Protein AF-A0A0D6LFY4-F1 (afdb_monomer_lite)

Foldseek 3Di:
DLPFDDADPDPVSVVLVVVLVVCQVVQAPAPQPPSVNSVLLSVLCVQVNPPRPLSVVLVVLRNHDHDVVSSVVSSVSSDVVVPPDQDRPVGGHDDPPPGAEDACLVPVNDDDPVRHDYHPPPDPVPDDDDPDPPDPPDNPDPCVVVVVVPDD

InterPro domains:
  IPR004988 Protein of unknown function DUF273 [PF03314] (1-130)

Structure (mmCIF, N/CA/C/O backbone):
data_AF-A0A0D6LFY4-F1
#
_entry.id   AF-A0A0D6LFY4-F1
#
loop_
_atom_site.group_PDB
_atom_site.id
_atom_site.type_symbol
_atom_site.label_atom_id
_atom_site.label_alt_id
_atom_site.label_comp_id
_atom_site.label_asym_id
_atom_site.label_entity_id
_atom_site.label_seq_id
_atom_site.pdbx_PDB_ins_code
_atom_site.Cartn_x
_atom_site.Cartn_y
_atom_site.Cartn_z
_atom_site.occupancy
_atom_site.B_iso_or_equiv
_atom_site.auth_seq_id
_atom_site.auth_comp_id
_atom_site.auth_asym_id
_atom_site.auth_atom_id
_atom_site.pdbx_PDB_model_num
ATOM 1 N N . MET A 1 1 ? 1.959 -0.078 -2.879 1.00 73.56 1 MET A N 1
ATOM 2 C CA . MET A 1 1 ? 2.389 1.327 -2.733 1.00 73.56 1 MET A CA 1
ATOM 3 C C . MET A 1 1 ? 1.540 2.026 -1.676 1.00 73.56 1 MET A C 1
ATOM 5 O O . MET A 1 1 ? 0.321 1.927 -1.747 1.00 73.56 1 MET A O 1
ATOM 9 N N . ALA A 1 2 ? 2.161 2.749 -0.750 1.00 87.25 2 ALA A N 1
ATOM 10 C CA . ALA A 1 2 ? 1.521 3.624 0.224 1.00 87.25 2 ALA A CA 1
ATOM 11 C C . ALA A 1 2 ? 1.409 5.072 -0.292 1.00 87.25 2 ALA A C 1
ATOM 13 O O . ALA A 1 2 ? 0.907 5.936 0.402 1.00 87.25 2 ALA A O 1
ATOM 14 N N . GLY A 1 3 ? 1.797 5.351 -1.541 1.00 82.00 3 GLY A N 1
ATOM 15 C CA . GLY A 1 3 ? 1.656 6.679 -2.156 1.00 82.00 3 GLY A CA 1
ATOM 16 C C . GLY A 1 3 ? 0.336 6.934 -2.899 1.00 82.00 3 GLY A C 1
ATOM 17 O O . GLY A 1 3 ? 0.220 7.944 -3.583 1.00 82.00 3 GLY A O 1
ATOM 18 N N . ALA A 1 4 ? -0.634 6.012 -2.860 1.00 88.88 4 ALA A N 1
ATOM 19 C CA . ALA A 1 4 ? -1.850 6.083 -3.681 1.00 88.88 4 ALA A CA 1
ATOM 20 C C . ALA A 1 4 ? -3.122 5.875 -2.855 1.00 88.88 4 ALA A C 1
ATOM 22 O O . ALA A 1 4 ? -3.831 4.881 -3.005 1.00 88.88 4 ALA A O 1
ATOM 23 N N . TYR A 1 5 ? -3.423 6.839 -1.987 1.00 93.12 5 TYR A N 1
ATOM 24 C CA . TYR A 1 5 ? -4.689 6.899 -1.264 1.00 93.12 5 TYR A CA 1
ATOM 25 C C . TYR A 1 5 ? -5.207 8.336 -1.173 1.00 93.12 5 TYR A C 1
ATOM 27 O O . TYR A 1 5 ? -4.453 9.300 -1.281 1.00 93.12 5 TYR A O 1
ATOM 35 N N . LEU A 1 6 ? -6.517 8.470 -0.966 1.00 94.69 6 LEU A N 1
ATOM 36 C CA . LEU A 1 6 ? -7.164 9.735 -0.635 1.00 94.69 6 LEU A CA 1
ATOM 37 C C . LEU A 1 6 ? -7.741 9.633 0.772 1.00 94.69 6 LEU A C 1
ATOM 39 O O . LEU A 1 6 ? -8.434 8.675 1.108 1.00 94.69 6 LEU A O 1
ATOM 43 N N . ALA A 1 7 ? -7.460 10.645 1.582 1.00 96.50 7 ALA A N 1
ATOM 44 C CA . ALA A 1 7 ? -7.825 10.701 2.986 1.00 96.50 7 ALA A CA 1
ATOM 45 C C . ALA A 1 7 ? -8.818 11.851 3.201 1.00 96.50 7 ALA A C 1
ATOM 47 O O . ALA A 1 7 ? -8.456 13.024 3.125 1.00 96.50 7 ALA A O 1
ATOM 48 N N . LYS A 1 8 ? -10.093 11.537 3.471 1.00 97.69 8 LYS A N 1
ATOM 49 C CA . LYS A 1 8 ? -11.087 12.567 3.822 1.00 97.69 8 LYS A CA 1
ATOM 50 C C . LYS A 1 8 ? -10.684 13.226 5.142 1.00 97.69 8 LYS A C 1
ATOM 52 O O . LYS A 1 8 ? -10.416 12.507 6.100 1.00 97.69 8 LYS A O 1
ATOM 57 N N . ASN A 1 9 ? -10.724 14.556 5.240 1.00 98.12 9 ASN A N 1
ATOM 58 C CA . ASN A 1 9 ? -10.487 15.254 6.508 1.00 98.12 9 ASN A CA 1
ATOM 59 C C . ASN A 1 9 ? -11.616 14.940 7.507 1.00 98.12 9 ASN A C 1
ATOM 61 O O . ASN A 1 9 ? -12.692 15.532 7.465 1.00 98.12 9 ASN A O 1
ATOM 65 N N . SER A 1 10 ? -11.390 13.952 8.369 1.00 98.38 10 SER A N 1
ATOM 66 C CA . SER A 1 10 ? -12.334 13.508 9.389 1.00 98.38 10 SER A CA 1
ATOM 67 C C . SER A 1 10 ? -11.582 13.041 10.632 1.00 98.38 10 SER A C 1
ATOM 69 O O . SER A 1 10 ? -10.425 12.627 10.541 1.00 98.38 10 SER A O 1
ATOM 71 N N . ASN A 1 11 ? -12.243 13.056 11.792 1.00 98.50 11 ASN A N 1
ATOM 72 C CA . ASN A 1 11 ? -11.647 12.546 13.031 1.00 98.50 11 ASN A CA 1
ATOM 73 C C . ASN A 1 11 ? -11.281 11.059 12.937 1.00 98.50 11 ASN A C 1
ATOM 75 O O . ASN A 1 11 ? -10.314 10.632 13.557 1.00 98.50 11 ASN A O 1
ATOM 79 N N . TRP A 1 12 ? -12.028 10.275 12.154 1.00 98.12 12 TRP A N 1
ATOM 80 C CA . TRP A 1 12 ? -11.696 8.873 11.913 1.00 98.12 12 TRP A CA 1
ATOM 81 C C . TRP A 1 12 ? -10.387 8.745 11.127 1.00 98.12 12 TRP A C 1
ATOM 83 O O . TRP A 1 12 ? -9.485 8.035 11.555 1.00 98.12 12 TRP A O 1
ATOM 93 N N . THR A 1 13 ? -10.252 9.498 10.033 1.00 98.44 13 THR A N 1
ATOM 94 C CA . THR A 1 13 ? -9.068 9.444 9.166 1.00 98.44 13 THR A CA 1
ATOM 95 C C . THR A 1 13 ? -7.810 9.908 9.883 1.00 98.44 13 THR A C 1
ATOM 97 O O . THR A 1 13 ? -6.765 9.297 9.714 1.00 98.44 13 THR A O 1
ATOM 100 N N . LYS A 1 14 ? -7.901 10.963 10.704 1.00 98.56 14 LYS A N 1
ATOM 101 C CA . LYS A 1 14 ? -6.765 11.438 11.508 1.00 98.56 14 LYS A CA 1
ATOM 102 C C . LYS A 1 14 ? -6.255 10.334 12.433 1.00 98.56 14 LYS A C 1
ATOM 104 O O . LYS A 1 14 ? -5.090 9.986 12.359 1.00 98.56 14 LYS A O 1
ATOM 109 N N . ARG A 1 15 ? -7.157 9.686 13.183 1.00 98.50 15 ARG A N 1
ATOM 110 C CA . ARG A 1 15 ? -6.799 8.549 14.049 1.00 98.50 15 ARG A CA 1
ATOM 111 C C . ARG A 1 15 ? -6.229 7.361 13.276 1.00 98.50 15 ARG A C 1
ATOM 113 O O . ARG A 1 15 ? -5.305 6.722 13.761 1.00 98.50 15 ARG A O 1
ATOM 120 N N . PHE A 1 16 ? -6.777 7.061 12.098 1.00 98.00 16 PHE A N 1
ATOM 121 C CA . PHE A 1 16 ? -6.235 6.016 11.230 1.00 98.00 16 PHE A CA 1
ATOM 122 C C . PHE A 1 16 ? -4.800 6.348 10.799 1.00 98.00 16 PHE A C 1
ATOM 124 O O . PHE A 1 16 ? -3.920 5.505 10.912 1.00 98.00 16 PHE A O 1
ATOM 131 N N . LEU A 1 17 ? -4.545 7.578 10.342 1.00 98.00 17 LEU A N 1
ATOM 132 C CA . LEU A 1 17 ? -3.209 8.005 9.918 1.00 98.00 17 LEU A CA 1
ATOM 133 C C . LEU A 1 17 ? -2.221 8.061 11.090 1.00 98.00 17 LEU A C 1
ATOM 135 O O . LEU A 1 17 ? -1.084 7.638 10.917 1.00 98.00 17 LEU A O 1
ATOM 139 N N . ASP A 1 18 ? -2.655 8.493 12.277 1.00 98.44 18 ASP A N 1
ATOM 140 C CA . ASP A 1 18 ? -1.831 8.461 13.492 1.00 98.44 18 ASP A CA 1
ATOM 141 C C . ASP A 1 18 ? -1.453 7.019 13.865 1.00 98.44 18 ASP A C 1
ATOM 143 O O . ASP A 1 18 ? -0.304 6.728 14.191 1.00 98.44 18 ASP A O 1
ATOM 147 N N . GLY A 1 19 ? -2.405 6.084 13.796 1.00 97.94 19 GLY A N 1
ATOM 148 C CA . GLY A 1 19 ? -2.133 4.671 14.056 1.00 97.94 19 GLY A CA 1
ATOM 149 C C . GLY A 1 19 ? -1.236 4.029 12.996 1.00 97.94 19 GLY A C 1
ATOM 150 O O . GLY A 1 19 ? -0.370 3.228 13.345 1.00 97.94 19 GLY A O 1
ATOM 151 N N . PHE A 1 20 ? -1.389 4.421 11.728 1.00 97.88 20 PHE A N 1
ATOM 152 C CA . PHE A 1 20 ? -0.502 3.991 10.651 1.00 97.88 20 PHE A CA 1
ATOM 153 C C . PHE A 1 20 ? 0.924 4.522 10.854 1.00 97.88 20 PHE A C 1
ATOM 155 O O . PHE A 1 20 ? 1.871 3.749 10.750 1.00 97.88 20 PHE A O 1
ATOM 162 N N . ALA A 1 21 ? 1.085 5.797 11.220 1.00 97.62 21 ALA A N 1
ATOM 163 C CA . ALA A 1 21 ? 2.388 6.378 11.539 1.00 97.62 21 ALA A CA 1
ATOM 164 C C . ALA A 1 21 ? 3.059 5.642 12.711 1.00 97.62 21 ALA A C 1
ATOM 166 O O . ALA A 1 21 ? 4.210 5.227 12.614 1.00 97.62 21 ALA A O 1
ATOM 167 N N . ASN A 1 22 ? 2.305 5.362 13.778 1.00 98.31 22 ASN A N 1
ATOM 168 C CA . ASN A 1 22 ? 2.800 4.599 14.927 1.00 98.31 22 ASN A CA 1
ATOM 169 C C . ASN A 1 22 ? 3.150 3.135 14.601 1.00 98.31 22 ASN A C 1
ATOM 171 O O . ASN A 1 22 ? 3.780 2.462 15.420 1.00 98.31 22 ASN A O 1
ATOM 175 N N . TYR A 1 23 ? 2.769 2.616 13.428 1.00 97.50 23 TYR A N 1
ATOM 176 C CA . TYR A 1 23 ? 3.192 1.286 12.994 1.00 97.50 23 TYR A CA 1
ATOM 177 C C . TYR A 1 23 ? 4.706 1.209 12.759 1.00 97.50 23 TYR A C 1
ATOM 179 O O . TYR A 1 23 ? 5.260 0.113 12.825 1.00 97.50 23 TYR A O 1
ATOM 187 N N . GLU A 1 24 ? 5.404 2.335 12.553 1.00 96.69 24 GLU A N 1
ATOM 188 C CA . GLU A 1 24 ? 6.864 2.329 12.375 1.00 96.69 24 GLU A CA 1
ATOM 189 C C . GLU A 1 24 ? 7.594 1.639 13.539 1.00 96.69 24 GLU A C 1
ATOM 191 O O . GLU A 1 24 ? 8.563 0.914 13.326 1.00 96.69 24 GLU A O 1
ATOM 196 N N . PHE A 1 25 ? 7.062 1.760 14.761 1.00 97.50 25 PHE A N 1
ATOM 197 C CA . PHE A 1 25 ? 7.624 1.150 15.969 1.00 97.50 25 PHE A CA 1
ATOM 198 C C . PHE A 1 25 ? 7.330 -0.352 16.103 1.00 97.50 25 PHE A C 1
ATOM 200 O O . PHE A 1 25 ? 7.823 -0.998 17.027 1.00 97.50 25 PHE A O 1
ATOM 207 N N . ARG A 1 26 ? 6.510 -0.914 15.208 1.00 95.75 26 ARG A N 1
ATOM 208 C CA . ARG A 1 26 ? 6.121 -2.334 15.173 1.00 95.75 26 ARG A CA 1
ATOM 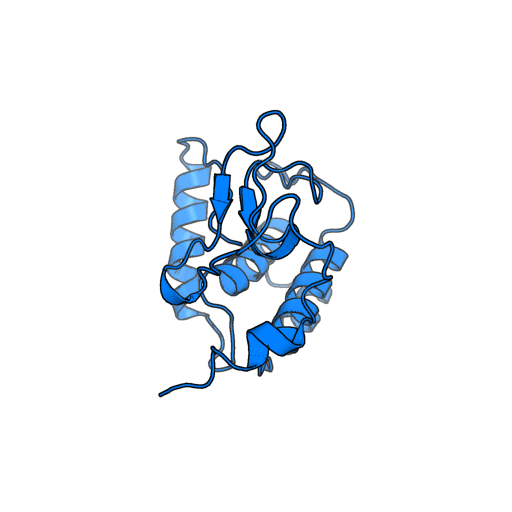209 C C . ARG A 1 26 ? 6.612 -3.061 13.922 1.00 95.75 26 ARG A C 1
ATOM 211 O O . ARG A 1 26 ? 6.278 -4.228 13.730 1.00 95.75 26 ARG A O 1
ATOM 218 N N . LEU A 1 27 ? 7.391 -2.390 13.074 1.00 97.69 27 LEU A N 1
ATOM 219 C CA . LEU A 1 27 ? 7.997 -3.010 11.902 1.00 97.69 27 LEU A CA 1
ATOM 220 C C . LEU A 1 27 ? 8.885 -4.197 12.311 1.00 97.69 27 LEU A C 1
ATOM 222 O O . LEU A 1 27 ? 9.611 -4.112 13.309 1.00 97.69 27 LEU A O 1
ATOM 226 N N . PRO A 1 28 ? 8.861 -5.311 11.557 1.00 97.31 28 PRO A N 1
ATOM 227 C CA . PRO A 1 28 ? 9.768 -6.407 11.834 1.00 97.31 28 PRO A CA 1
ATOM 228 C C . PRO A 1 28 ? 11.207 -5.995 11.505 1.00 97.31 28 PRO A C 1
ATOM 230 O O . PRO A 1 28 ? 11.455 -5.149 10.650 1.00 97.31 28 PRO A O 1
ATOM 233 N N . LYS A 1 29 ? 12.176 -6.633 12.168 1.00 97.19 29 LYS A N 1
ATOM 234 C CA . LYS A 1 29 ? 13.613 -6.402 11.916 1.00 97.19 29 LYS A CA 1
ATOM 235 C C . LYS A 1 29 ? 14.092 -6.975 10.572 1.00 97.19 29 LYS A C 1
ATOM 237 O O . LYS A 1 29 ? 15.233 -6.742 10.185 1.00 97.19 29 LYS A O 1
ATOM 242 N N . SER A 1 30 ? 13.256 -7.782 9.923 1.00 97.25 30 SER A N 1
ATOM 243 C CA . SER A 1 30 ? 13.481 -8.403 8.619 1.00 97.25 30 SER A CA 1
ATOM 244 C C . SER A 1 30 ? 13.267 -7.399 7.476 1.00 97.25 30 SER A C 1
ATOM 246 O O . SER A 1 30 ? 12.915 -6.244 7.709 1.00 97.25 30 SER A O 1
ATOM 248 N N . PHE A 1 31 ? 13.466 -7.808 6.222 1.00 97.94 31 PHE A N 1
ATOM 249 C CA . PHE A 1 31 ? 13.147 -6.951 5.081 1.00 97.94 31 PHE A CA 1
ATOM 250 C C . PHE A 1 31 ? 11.639 -6.674 5.038 1.00 97.94 31 PHE A C 1
ATOM 252 O O . PHE A 1 31 ? 10.841 -7.589 4.849 1.00 97.94 31 PHE A O 1
ATOM 259 N N . HIS A 1 32 ? 11.244 -5.410 5.193 1.00 96.88 32 HIS A N 1
ATOM 260 C CA . HIS A 1 32 ? 9.848 -5.063 5.476 1.00 96.88 32 HIS A CA 1
ATOM 261 C C . HIS A 1 32 ? 9.218 -4.065 4.489 1.00 96.88 32 HIS A C 1
ATOM 263 O O . HIS A 1 32 ? 8.043 -3.740 4.605 1.00 96.88 32 HIS A O 1
ATOM 269 N N . GLY A 1 33 ? 9.963 -3.544 3.508 1.00 94.75 33 GLY A N 1
ATOM 270 C CA . GLY A 1 33 ? 9.394 -2.646 2.487 1.00 94.75 33 GLY A CA 1
ATOM 271 C C . GLY A 1 33 ? 8.789 -1.341 3.026 1.00 94.75 33 GLY A C 1
ATOM 272 O O . GLY A 1 33 ? 7.871 -0.798 2.409 1.00 94.75 33 GLY A O 1
ATOM 273 N N . THR A 1 34 ? 9.290 -0.869 4.175 1.00 95.00 34 THR A N 1
ATOM 274 C CA . THR A 1 34 ? 8.936 0.413 4.816 1.00 95.00 34 THR A CA 1
ATOM 275 C C . THR A 1 34 ? 7.427 0.594 5.052 1.00 95.00 34 THR A C 1
ATOM 277 O O . THR A 1 34 ? 6.742 -0.304 5.544 1.00 95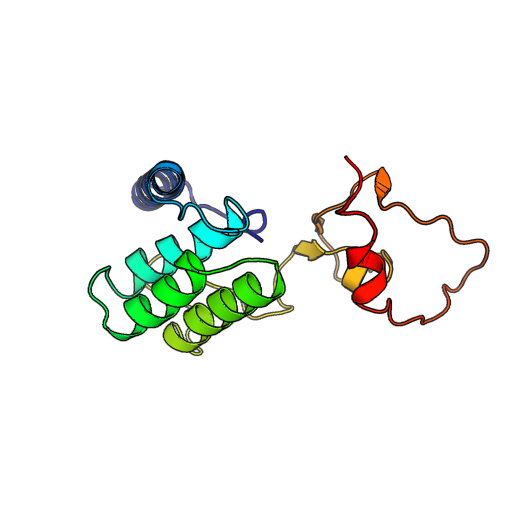.00 34 THR A O 1
ATOM 280 N N . ASP A 1 35 ? 6.911 1.772 4.729 1.00 95.56 35 ASP A N 1
ATOM 281 C CA . ASP A 1 35 ? 5.510 2.174 4.746 1.00 95.56 35 ASP A CA 1
ATOM 282 C C . ASP A 1 35 ? 4.582 1.259 3.930 1.00 95.56 35 ASP A C 1
ATOM 284 O O . ASP A 1 35 ? 3.434 1.057 4.319 1.00 95.56 35 ASP A O 1
ATOM 288 N N . ASN A 1 36 ? 5.050 0.659 2.830 1.00 94.06 36 ASN A N 1
ATOM 289 C CA . ASN A 1 36 ? 4.228 -0.249 2.019 1.00 94.06 36 ASN A CA 1
ATOM 290 C C . ASN A 1 36 ? 3.862 -1.523 2.774 1.00 94.06 36 ASN A C 1
ATOM 292 O O . ASN A 1 36 ? 2.694 -1.929 2.773 1.00 94.06 36 ASN A O 1
ATOM 296 N N . GLY A 1 37 ? 4.859 -2.136 3.415 1.00 96.50 37 GLY A N 1
ATOM 297 C CA . GLY A 1 37 ? 4.651 -3.325 4.228 1.00 96.50 37 GLY A CA 1
ATOM 298 C C . GLY A 1 37 ? 3.794 -3.010 5.450 1.00 96.50 37 GLY A C 1
ATOM 299 O O . GLY A 1 37 ? 2.814 -3.712 5.706 1.00 96.50 37 GLY A O 1
ATOM 300 N N . ALA A 1 38 ? 4.094 -1.901 6.138 1.00 97.50 38 ALA A N 1
ATOM 301 C CA . ALA A 1 38 ? 3.314 -1.420 7.278 1.00 97.50 38 ALA A CA 1
ATOM 302 C C . ALA A 1 38 ? 1.844 -1.163 6.922 1.00 97.50 38 ALA A C 1
ATOM 304 O O . ALA A 1 38 ? 0.959 -1.563 7.676 1.00 97.50 38 ALA A O 1
ATOM 305 N N . LEU A 1 39 ? 1.565 -0.536 5.772 1.00 97.31 39 LEU A N 1
ATOM 306 C CA . LEU A 1 39 ? 0.200 -0.192 5.378 1.00 97.31 39 LEU A CA 1
ATOM 307 C C . LEU A 1 39 ? -0.660 -1.444 5.211 1.00 97.31 39 LEU A C 1
ATOM 309 O O . LEU A 1 39 ? -1.792 -1.450 5.679 1.00 97.31 39 LEU A O 1
ATOM 313 N N . HIS A 1 40 ? -0.138 -2.505 4.588 1.00 97.19 40 HIS A N 1
ATOM 314 C CA . HIS A 1 40 ? -0.884 -3.757 4.434 1.00 97.19 40 HIS A CA 1
ATOM 315 C C . HIS A 1 40 ? -1.209 -4.402 5.790 1.00 97.19 40 HIS A C 1
ATOM 317 O O . HIS A 1 40 ? -2.345 -4.832 5.993 1.00 97.19 40 HIS A O 1
ATOM 323 N N . ALA A 1 41 ? -0.262 -4.412 6.731 1.00 97.38 41 ALA A N 1
ATOM 324 C CA . ALA A 1 41 ? -0.452 -5.036 8.038 1.00 97.38 41 ALA A CA 1
ATOM 325 C C . ALA A 1 41 ? -1.439 -4.227 8.874 1.00 97.38 41 ALA A C 1
ATOM 327 O O . ALA A 1 41 ? -2.431 -4.765 9.361 1.00 97.38 41 ALA A O 1
ATOM 328 N N . TYR A 1 42 ? -1.210 -2.917 8.980 1.00 97.94 42 TYR A N 1
ATOM 329 C CA . TYR A 1 42 ? -2.071 -2.025 9.743 1.00 97.94 42 TYR A CA 1
ATOM 330 C C . TYR A 1 42 ? -3.500 -2.000 9.192 1.00 97.94 42 TYR A C 1
ATOM 332 O O . TYR A 1 42 ? -4.466 -2.044 9.951 1.00 97.94 42 TYR A O 1
ATOM 340 N N . LEU A 1 43 ? -3.653 -1.986 7.865 1.00 97.12 43 LEU A N 1
ATOM 341 C CA . LEU A 1 43 ? -4.962 -2.038 7.225 1.00 97.12 43 LEU A CA 1
ATOM 342 C C . LEU A 1 43 ? -5.707 -3.334 7.569 1.00 97.12 43 LEU A C 1
ATOM 344 O O . LEU A 1 43 ? -6.895 -3.285 7.883 1.00 97.12 43 LEU A O 1
ATOM 348 N N . ALA A 1 44 ? -5.016 -4.476 7.542 1.00 97.38 44 ALA A N 1
ATOM 349 C CA . ALA A 1 44 ? -5.600 -5.758 7.911 1.00 97.38 44 ALA A CA 1
ATOM 350 C C . ALA A 1 44 ? -5.979 -5.815 9.398 1.00 97.38 44 ALA A C 1
ATOM 352 O O . ALA A 1 44 ? -7.080 -6.255 9.712 1.00 97.38 44 ALA A O 1
ATOM 353 N N . GLU A 1 45 ? -5.137 -5.303 10.300 1.00 97.44 45 GLU A N 1
ATOM 354 C CA . GLU A 1 45 ? -5.453 -5.196 11.733 1.00 97.44 45 GLU A CA 1
ATOM 355 C C . GLU A 1 45 ? -6.703 -4.339 11.986 1.00 97.44 45 GLU A C 1
ATOM 357 O O . GLU A 1 45 ? -7.548 -4.708 12.799 1.00 97.44 45 GLU A O 1
ATOM 362 N N . VAL A 1 46 ? -6.854 -3.214 11.277 1.00 97.44 46 VAL A N 1
ATOM 363 C CA . VAL A 1 46 ? -8.026 -2.329 11.404 1.00 97.44 46 VAL A CA 1
ATOM 364 C C . VAL A 1 46 ? -9.303 -2.988 10.874 1.00 97.44 46 VAL A C 1
ATOM 366 O O . VAL A 1 46 ? -10.375 -2.767 11.436 1.00 97.44 46 VAL A O 1
ATOM 369 N N . ILE A 1 47 ? -9.213 -3.765 9.791 1.00 97.25 47 ILE A N 1
ATOM 370 C CA . ILE A 1 47 ? -10.379 -4.380 9.137 1.00 97.25 47 ILE A CA 1
ATOM 371 C C . ILE A 1 47 ? -10.800 -5.688 9.818 1.00 97.25 47 ILE A C 1
ATOM 373 O O . ILE A 1 47 ? -11.990 -5.903 10.036 1.00 97.25 47 ILE A O 1
ATOM 377 N N . LEU A 1 48 ? -9.842 -6.567 10.112 1.00 96.38 48 LEU A N 1
ATOM 378 C CA . LEU A 1 48 ? -10.078 -7.928 10.606 1.00 96.38 48 LEU A CA 1
ATOM 379 C C . LEU A 1 48 ? -9.984 -8.027 12.135 1.00 96.38 48 LEU A C 1
ATOM 381 O O . LEU A 1 48 ? -10.536 -8.954 12.724 1.00 96.38 48 LEU A O 1
ATOM 385 N N . GLY A 1 49 ? -9.294 -7.079 12.775 1.00 95.31 49 GLY A N 1
ATOM 386 C CA . GLY A 1 49 ? -8.878 -7.159 14.173 1.00 95.31 49 GLY A CA 1
ATOM 387 C C . GLY A 1 49 ? -7.508 -7.827 14.331 1.00 95.31 49 GLY A C 1
ATOM 388 O O . GLY A 1 49 ? -7.148 -8.740 13.591 1.00 95.31 49 GLY A O 1
ATOM 389 N N . SER A 1 50 ? -6.736 -7.388 15.329 1.00 90.06 50 SER A N 1
ATOM 390 C CA . SER A 1 50 ? -5.362 -7.867 15.560 1.00 90.06 50 SER A CA 1
ATOM 391 C C . SER A 1 50 ? -5.256 -9.340 15.977 1.00 90.06 50 SER A C 1
ATOM 393 O O . SER A 1 50 ? -4.185 -9.909 15.841 1.00 90.06 50 SER A O 1
ATOM 395 N N . ASN A 1 51 ? -6.341 -9.955 16.459 1.00 89.81 51 ASN A N 1
ATOM 396 C CA . ASN A 1 51 ? -6.366 -11.349 16.934 1.00 89.81 51 ASN A CA 1
ATOM 397 C C . ASN A 1 51 ? -6.942 -12.323 15.889 1.00 89.81 51 ASN A C 1
ATOM 399 O O . ASN A 1 51 ? -7.471 -13.371 16.245 1.00 89.81 51 ASN A O 1
ATOM 403 N N . HIS A 1 52 ? -6.962 -11.942 14.613 1.00 94.25 52 HIS A N 1
ATOM 404 C CA . HIS A 1 52 ? -7.524 -12.782 13.562 1.00 94.25 52 HIS A CA 1
ATOM 405 C C . HIS A 1 52 ? -6.540 -13.904 13.193 1.00 94.25 52 HIS A C 1
ATOM 407 O O . HIS A 1 52 ? -5.480 -13.619 12.644 1.00 94.25 52 HIS A O 1
ATOM 413 N N . ASP A 1 53 ? -6.912 -15.173 13.388 1.00 88.38 53 ASP A N 1
ATOM 414 C CA . ASP A 1 53 ? -6.031 -16.340 13.167 1.00 88.38 53 ASP A CA 1
ATOM 415 C C . ASP A 1 53 ? -5.337 -16.348 11.790 1.00 88.38 53 ASP A C 1
ATOM 417 O O . ASP A 1 53 ? -4.164 -16.698 11.646 1.00 88.38 53 ASP A O 1
ATOM 421 N N . GLY A 1 54 ? -6.058 -15.931 10.744 1.00 91.44 54 GLY A N 1
ATOM 422 C CA . GLY A 1 54 ? -5.492 -15.825 9.397 1.00 91.44 54 GLY A CA 1
ATOM 423 C C . GLY A 1 54 ? -4.385 -14.768 9.283 1.00 91.44 54 GLY A C 1
ATOM 424 O O . GLY A 1 54 ? -3.414 -14.970 8.554 1.00 91.44 54 GLY A O 1
ATOM 425 N N . LEU A 1 55 ? -4.503 -13.663 10.027 1.00 96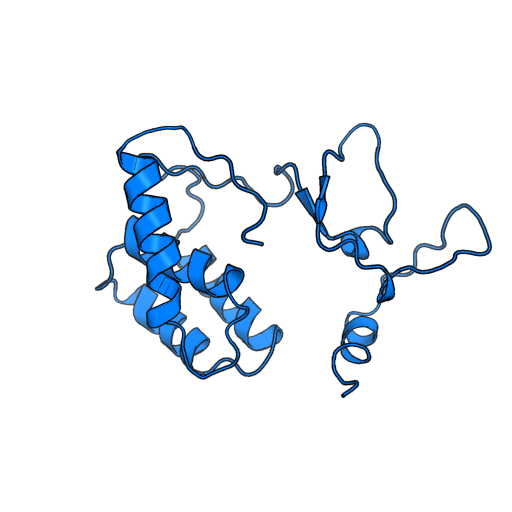.50 55 LEU A N 1
ATOM 426 C CA . LEU A 1 55 ? -3.568 -12.540 9.981 1.00 96.50 55 LEU A CA 1
ATOM 427 C C . LEU A 1 55 ? -2.205 -12.938 10.557 1.00 96.50 55 LEU A C 1
ATOM 429 O O . LEU A 1 55 ? -1.185 -12.606 9.955 1.00 96.50 55 LEU A O 1
ATOM 433 N N . ASP A 1 56 ? -2.179 -13.733 11.628 1.00 95.12 56 ASP A N 1
ATOM 434 C CA . ASP A 1 56 ? -0.942 -14.236 12.242 1.00 95.12 56 ASP A CA 1
ATOM 435 C C . ASP A 1 56 ? -0.056 -14.983 11.239 1.00 95.12 56 ASP A C 1
ATOM 437 O O . ASP A 1 56 ? 1.170 -14.839 11.233 1.00 95.12 56 ASP A O 1
ATOM 441 N N . SER A 1 57 ? -0.669 -15.750 10.331 1.00 95.81 57 SER A N 1
ATOM 442 C CA . SER A 1 57 ? 0.068 -16.461 9.283 1.00 95.81 57 SER A CA 1
ATOM 443 C C . SER A 1 57 ? 0.721 -15.504 8.284 1.00 95.81 57 SER A C 1
ATOM 445 O O . SER A 1 57 ? 1.881 -15.711 7.924 1.00 95.81 57 SER A O 1
ATOM 447 N N . CYS A 1 58 ? 0.029 -14.437 7.871 1.00 97.94 58 CYS A N 1
ATOM 448 C CA . CYS A 1 58 ? 0.609 -13.427 6.986 1.00 97.94 58 CYS A CA 1
ATOM 449 C C . CYS A 1 58 ? 1.701 -12.612 7.692 1.00 97.94 58 CYS A C 1
ATOM 451 O O . CYS A 1 58 ? 2.760 -12.371 7.113 1.00 97.94 58 CYS A O 1
ATOM 453 N N . LEU A 1 59 ? 1.485 -12.232 8.956 1.00 97.31 59 LEU A N 1
ATOM 454 C CA . LEU A 1 59 ? 2.469 -11.490 9.747 1.00 97.31 59 LEU A CA 1
ATOM 455 C C . LEU A 1 59 ? 3.723 -12.323 10.045 1.00 97.31 59 LEU A C 1
ATOM 457 O O . LEU A 1 59 ? 4.819 -11.769 10.107 1.00 97.31 59 LEU A O 1
ATOM 461 N N . ARG A 1 60 ? 3.607 -13.655 10.140 1.00 96.81 60 ARG A N 1
ATOM 462 C CA . ARG A 1 60 ? 4.772 -14.549 10.215 1.00 96.81 60 ARG A CA 1
ATOM 463 C C . ARG A 1 60 ? 5.628 -14.486 8.949 1.00 96.81 60 ARG A C 1
ATOM 465 O O . ARG A 1 60 ? 6.846 -14.398 9.068 1.00 96.81 60 ARG A O 1
ATOM 472 N N . ILE A 1 61 ? 5.013 -14.493 7.761 1.00 97.31 61 ILE A N 1
ATOM 473 C CA . ILE A 1 61 ? 5.734 -14.321 6.483 1.00 97.31 61 ILE A CA 1
ATOM 474 C C . ILE A 1 61 ? 6.424 -12.953 6.469 1.00 97.31 61 ILE A C 1
ATOM 476 O O . ILE A 1 61 ? 7.613 -12.861 6.175 1.00 97.31 61 ILE A O 1
ATOM 480 N N . TYR A 1 62 ? 5.704 -11.902 6.868 1.00 97.88 62 TYR A N 1
ATOM 481 C CA . TYR A 1 62 ? 6.244 -10.546 6.929 1.00 97.88 62 TYR A CA 1
ATOM 482 C C . TYR A 1 62 ? 7.468 -10.442 7.850 1.00 97.88 62 TYR A C 1
ATOM 484 O O . TYR A 1 62 ? 8.509 -9.916 7.456 1.00 97.88 62 TYR A O 1
ATOM 492 N N . GLY A 1 63 ? 7.385 -11.027 9.048 1.00 98.25 63 GLY A N 1
ATOM 493 C CA . GLY A 1 63 ? 8.469 -11.048 10.030 1.00 98.25 63 GLY A CA 1
ATOM 494 C C . GLY A 1 63 ? 9.695 -11.877 9.634 1.00 98.25 63 GLY A C 1
ATOM 495 O O . GLY A 1 63 ? 10.735 -11.765 10.280 1.00 98.25 63 GLY A O 1
ATOM 496 N N . GLN A 1 64 ? 9.589 -12.698 8.587 1.00 98.06 64 GLN A N 1
ATOM 497 C CA . GLN A 1 64 ? 10.670 -13.538 8.057 1.00 98.06 64 GLN A CA 1
ATOM 498 C C . GLN A 1 64 ? 11.137 -13.106 6.662 1.00 98.06 64 GLN A C 1
ATOM 500 O O . GLN A 1 64 ? 12.038 -13.729 6.104 1.00 98.06 64 GLN A O 1
ATOM 505 N N . SER A 1 65 ? 10.542 -12.050 6.107 1.00 98.25 65 SER A N 1
ATOM 506 C CA . SER A 1 65 ? 10.808 -11.587 4.748 1.00 98.25 65 SER A CA 1
ATOM 507 C C . SER A 1 65 ? 12.264 -11.156 4.553 1.00 98.25 65 SER A C 1
ATOM 509 O O . SER A 1 65 ? 12.832 -10.439 5.378 1.00 98.25 65 SER A O 1
ATOM 511 N N . ARG A 1 66 ? 12.895 -11.601 3.463 1.00 97.81 66 ARG A N 1
ATOM 512 C CA . ARG A 1 66 ? 14.310 -11.313 3.155 1.00 97.81 66 ARG A CA 1
ATOM 513 C C . ARG A 1 66 ? 14.481 -10.352 1.988 1.00 97.81 66 ARG A C 1
ATOM 515 O O . ARG A 1 66 ? 15.508 -9.687 1.897 1.00 97.81 66 ARG A O 1
ATOM 522 N N . ASP A 1 67 ? 13.490 -10.286 1.113 1.00 96.56 67 ASP A N 1
ATOM 523 C CA . ASP A 1 67 ? 13.530 -9.527 -0.126 1.00 96.56 67 ASP A CA 1
ATOM 524 C C . ASP A 1 67 ? 12.113 -9.165 -0.603 1.00 96.56 67 ASP A C 1
ATOM 526 O O . ASP A 1 67 ? 11.109 -9.389 0.078 1.00 96.56 67 ASP A O 1
ATOM 530 N N . PHE A 1 68 ? 12.029 -8.569 -1.792 1.00 93.44 68 PHE A N 1
ATOM 531 C CA . PHE A 1 68 ? 10.755 -8.197 -2.397 1.00 93.44 68 PHE A CA 1
ATOM 532 C C . PHE A 1 68 ? 9.868 -9.396 -2.756 1.00 93.44 68 PHE A C 1
ATOM 534 O O . PHE A 1 68 ? 8.652 -9.225 -2.787 1.00 93.44 68 PHE A O 1
ATOM 541 N N . ASP A 1 69 ? 10.424 -10.583 -3.014 1.00 95.88 69 ASP A N 1
ATOM 542 C CA . ASP A 1 69 ? 9.617 -11.761 -3.344 1.00 95.88 69 ASP A CA 1
ATOM 543 C C . ASP A 1 69 ? 8.879 -12.264 -2.093 1.00 95.88 69 ASP A C 1
ATOM 545 O O . ASP A 1 69 ? 7.666 -12.497 -2.145 1.00 95.88 69 ASP A O 1
ATOM 549 N N . ASP A 1 70 ? 9.570 -12.333 -0.949 1.00 97.06 70 ASP A N 1
ATOM 550 C CA . ASP A 1 70 ? 8.941 -12.643 0.340 1.00 97.06 70 ASP A CA 1
ATOM 551 C C . ASP A 1 70 ? 7.920 -11.553 0.743 1.00 97.06 70 ASP A C 1
ATOM 553 O O . ASP A 1 70 ? 6.818 -11.862 1.210 1.00 97.06 70 ASP A O 1
ATOM 557 N N . LEU A 1 71 ? 8.238 -10.273 0.505 1.00 96.62 71 LEU A N 1
ATOM 558 C CA . LEU A 1 71 ? 7.321 -9.162 0.777 1.00 96.62 71 LEU A CA 1
ATOM 559 C C . LEU A 1 71 ? 6.043 -9.259 -0.072 1.00 96.62 71 LEU A C 1
ATOM 561 O O . LEU A 1 71 ? 4.943 -9.110 0.459 1.00 96.62 71 LEU A O 1
ATOM 565 N N . PHE A 1 72 ? 6.154 -9.554 -1.371 1.00 95.62 72 PHE A N 1
ATOM 566 C CA . PHE A 1 72 ? 4.988 -9.738 -2.240 1.00 95.62 72 PHE A CA 1
ATOM 567 C C . PHE A 1 72 ? 4.154 -10.961 -1.851 1.00 95.62 72 PHE A C 1
ATOM 569 O O . PHE A 1 72 ? 2.930 -10.922 -1.989 1.00 95.62 72 PHE A O 1
ATOM 576 N N . MET A 1 73 ? 4.781 -12.025 -1.339 1.00 97.44 73 MET A N 1
ATOM 577 C CA . MET A 1 73 ? 4.065 -13.178 -0.787 1.00 97.44 73 MET A CA 1
ATOM 578 C C . MET A 1 73 ? 3.205 -12.766 0.414 1.00 97.44 73 MET A C 1
ATOM 580 O O . MET A 1 73 ? 2.025 -13.112 0.491 1.00 97.44 73 MET A O 1
ATOM 584 N N . TYR A 1 74 ? 3.773 -11.977 1.324 1.00 97.81 74 TYR A N 1
ATOM 585 C CA . TYR A 1 74 ? 3.042 -11.402 2.448 1.00 97.81 74 TYR A CA 1
ATOM 586 C C . TYR A 1 74 ? 1.887 -10.489 1.986 1.00 97.81 74 TYR A C 1
ATOM 588 O O . TYR A 1 74 ? 0.756 -10.652 2.449 1.00 97.81 74 TYR A O 1
ATOM 596 N N . GLU A 1 75 ? 2.125 -9.571 1.045 1.00 96.62 75 GLU A N 1
ATOM 597 C CA . GLU A 1 75 ? 1.076 -8.685 0.522 1.00 96.62 75 GLU A CA 1
ATOM 598 C C . GLU A 1 75 ? -0.061 -9.486 -0.135 1.00 96.62 75 GLU A C 1
ATOM 600 O O . GLU A 1 75 ? -1.238 -9.164 0.040 1.00 96.62 75 GLU A O 1
ATOM 605 N N . ALA A 1 76 ? 0.270 -10.552 -0.871 1.00 96.50 76 ALA A N 1
ATOM 606 C CA . ALA A 1 76 ? -0.709 -11.463 -1.456 1.00 96.50 76 ALA A CA 1
ATOM 607 C C . ALA A 1 76 ? -1.526 -12.198 -0.381 1.00 96.50 76 ALA A C 1
ATOM 609 O O . ALA A 1 76 ? -2.746 -12.280 -0.514 1.00 96.50 76 ALA A O 1
ATOM 610 N N . CYS A 1 77 ? -0.883 -12.651 0.698 1.00 97.81 77 CYS A N 1
ATOM 611 C CA . CYS A 1 77 ? -1.548 -13.274 1.845 1.00 97.81 77 CYS A CA 1
ATOM 612 C C . CYS A 1 77 ? -2.589 -12.333 2.475 1.00 97.81 77 CYS A C 1
ATOM 614 O O . CYS A 1 77 ? -3.746 -12.713 2.646 1.00 97.81 77 CYS A O 1
ATOM 616 N N . ILE A 1 78 ? -2.222 -11.072 2.736 1.00 97.50 78 ILE A N 1
ATOM 617 C CA . ILE A 1 78 ? -3.156 -10.068 3.272 1.00 97.50 78 ILE A CA 1
ATOM 618 C C . ILE A 1 78 ? -4.335 -9.835 2.322 1.00 97.50 78 ILE A C 1
ATOM 620 O O . ILE A 1 78 ? -5.484 -9.758 2.754 1.00 97.50 78 ILE A O 1
ATOM 624 N N . ARG A 1 79 ? -4.070 -9.732 1.016 1.00 95.56 79 ARG A N 1
ATOM 625 C CA . ARG A 1 79 ? -5.121 -9.533 0.007 1.00 95.56 79 ARG A CA 1
ATOM 626 C C . ARG A 1 79 ? -6.102 -10.700 -0.044 1.00 95.56 79 ARG A C 1
ATOM 628 O O . ARG A 1 79 ? -7.291 -10.455 -0.210 1.00 95.56 79 ARG A O 1
ATOM 635 N N . GLU A 1 80 ? -5.613 -11.927 0.105 1.00 96.12 80 GLU A N 1
ATOM 636 C CA . GLU A 1 80 ? -6.460 -13.119 0.162 1.00 96.12 80 GLU A CA 1
ATOM 637 C C . GLU A 1 80 ? -7.377 -13.085 1.391 1.00 96.12 80 GLU A C 1
ATOM 639 O O . GLU A 1 80 ? -8.579 -13.297 1.259 1.00 96.12 80 GLU A O 1
ATOM 644 N N . LEU A 1 81 ? -6.850 -12.710 2.565 1.00 96.31 81 LEU A N 1
ATOM 645 C CA . LEU A 1 81 ? -7.653 -12.577 3.788 1.00 96.31 81 LEU A CA 1
ATOM 646 C C . LEU A 1 81 ? -8.759 -11.522 3.676 1.00 96.31 81 LEU A C 1
ATOM 648 O O . LEU A 1 81 ? -9.867 -11.733 4.164 1.00 96.31 81 LEU A O 1
ATOM 652 N N . LEU A 1 82 ? -8.472 -10.379 3.046 1.00 95.50 82 LEU A N 1
ATOM 653 C CA . LEU A 1 82 ? -9.469 -9.324 2.816 1.00 95.50 82 LEU A CA 1
ATOM 654 C C . LEU A 1 82 ? -10.513 -9.722 1.754 1.00 95.50 82 LEU A C 1
ATOM 656 O O . LEU A 1 82 ? -11.603 -9.142 1.695 1.00 95.50 82 LEU A O 1
ATOM 660 N N . GLY A 1 83 ? -10.189 -10.710 0.918 1.00 94.56 83 GLY A N 1
ATOM 661 C CA . GLY A 1 83 ? -11.049 -11.238 -0.129 1.00 94.56 83 GLY A CA 1
ATOM 662 C C . GLY A 1 83 ? -11.408 -10.214 -1.210 1.00 94.56 83 GLY A C 1
ATOM 663 O O . GLY A 1 83 ? -10.697 -9.247 -1.485 1.00 94.56 83 GLY A O 1
ATOM 664 N N . ASN A 1 84 ? -12.561 -10.426 -1.850 1.00 93.25 84 ASN A N 1
ATOM 665 C CA . ASN A 1 84 ? -13.019 -9.613 -2.985 1.00 93.25 84 ASN A CA 1
ATOM 666 C C . ASN A 1 84 ? -13.800 -8.348 -2.588 1.00 93.25 84 ASN A C 1
ATOM 668 O O . ASN A 1 84 ? -14.283 -7.621 -3.467 1.00 93.25 84 ASN A O 1
ATOM 672 N N . SER A 1 85 ? -13.966 -8.082 -1.288 1.00 94.06 85 SER A N 1
ATOM 673 C CA . SER A 1 85 ? -14.665 -6.880 -0.843 1.00 94.06 85 SER A CA 1
ATOM 674 C C . SER A 1 85 ? -13.836 -5.634 -1.151 1.00 94.06 85 SER A C 1
ATOM 676 O O . SER A 1 85 ? -12.614 -5.611 -1.042 1.00 94.06 85 SER A O 1
ATOM 678 N N . THR A 1 86 ? -14.524 -4.570 -1.552 1.00 95.06 86 THR A N 1
ATOM 679 C CA . THR A 1 86 ? -13.906 -3.262 -1.822 1.00 95.06 86 THR A CA 1
ATOM 680 C C . THR A 1 86 ? -14.278 -2.216 -0.777 1.00 95.06 86 THR A C 1
ATOM 682 O O . THR A 1 86 ? -13.744 -1.111 -0.823 1.00 95.06 86 THR A O 1
ATOM 685 N N . HIS A 1 87 ? -15.183 -2.538 0.153 1.00 97.00 87 HIS A N 1
ATOM 686 C CA . HIS A 1 87 ? -15.693 -1.613 1.164 1.00 97.00 87 HIS A CA 1
ATOM 687 C C . HIS A 1 87 ? -15.623 -2.260 2.550 1.00 97.00 87 HIS A C 1
ATOM 689 O O . HIS A 1 87 ? -16.149 -3.351 2.759 1.00 97.00 87 HIS A O 1
ATOM 695 N N . PHE A 1 88 ? -14.999 -1.555 3.492 1.00 96.88 88 PHE A N 1
ATOM 696 C CA . PHE A 1 88 ? -14.802 -1.974 4.878 1.00 96.88 88 PHE A CA 1
ATOM 697 C C . PHE A 1 88 ? -15.102 -0.780 5.791 1.00 96.88 88 PHE A C 1
ATOM 699 O O . PHE A 1 88 ? -14.210 -0.042 6.211 1.00 96.88 88 PHE A O 1
ATOM 706 N N . GLY A 1 89 ? -16.393 -0.515 6.007 1.00 95.69 89 GLY A N 1
ATOM 707 C CA . GLY A 1 89 ? -16.854 0.688 6.701 1.00 95.69 89 GLY A CA 1
ATOM 708 C C . GLY A 1 89 ? -16.336 1.971 6.022 1.00 95.69 89 GLY A C 1
ATOM 709 O O . GLY A 1 89 ? -16.688 2.220 4.869 1.00 95.69 89 GLY A O 1
ATOM 710 N N . PRO A 1 90 ? -15.514 2.798 6.697 1.00 96.81 90 PRO A N 1
ATOM 711 C CA . PRO A 1 90 ? -14.964 4.038 6.133 1.00 96.81 90 PRO A CA 1
ATOM 712 C C . PRO A 1 90 ? -13.825 3.824 5.121 1.00 96.81 90 PRO A C 1
ATOM 714 O O . PRO A 1 90 ? -13.391 4.785 4.486 1.00 96.81 90 PRO A O 1
ATOM 717 N N . ILE A 1 91 ? -13.328 2.593 4.969 1.00 97.75 91 ILE A N 1
ATOM 718 C CA . ILE A 1 91 ? -12.233 2.252 4.060 1.00 97.75 91 ILE A CA 1
ATOM 719 C C . ILE A 1 91 ? -12.805 1.742 2.738 1.00 97.75 91 ILE A C 1
ATOM 721 O O . ILE A 1 91 ? -13.662 0.857 2.713 1.00 97.75 91 ILE A O 1
ATOM 725 N N . LYS A 1 92 ? -12.268 2.254 1.627 1.00 96.62 92 LYS A N 1
ATOM 726 C CA . LYS A 1 92 ? -12.525 1.737 0.281 1.00 96.62 92 LYS A CA 1
ATOM 727 C C . LYS A 1 92 ? -11.215 1.363 -0.402 1.00 96.62 92 LYS A C 1
ATOM 729 O O . LYS A 1 92 ? -10.349 2.216 -0.575 1.00 96.62 92 LYS A O 1
ATOM 734 N N . ILE A 1 93 ? -11.106 0.110 -0.833 1.00 94.88 93 ILE A N 1
ATOM 735 C CA . ILE A 1 93 ? -9.958 -0.408 -1.582 1.00 94.88 93 ILE A CA 1
ATOM 736 C C . ILE A 1 93 ? -10.382 -0.575 -3.040 1.00 94.88 93 ILE A C 1
ATOM 738 O O . ILE A 1 93 ? -11.350 -1.272 -3.348 1.00 94.88 93 ILE A O 1
ATOM 742 N N . LEU A 1 94 ? -9.678 0.095 -3.953 1.00 93.06 94 LEU A N 1
ATOM 743 C CA . LEU A 1 94 ? -9.952 -0.021 -5.383 1.00 93.06 94 LEU A CA 1
ATOM 744 C C . LEU A 1 94 ? -9.399 -1.327 -5.955 1.00 93.06 94 LEU A C 1
ATOM 746 O O . LEU A 1 94 ? -8.386 -1.858 -5.498 1.00 93.06 94 LEU A O 1
ATOM 750 N N . ARG A 1 95 ? -10.055 -1.829 -7.004 1.00 90.62 95 ARG A N 1
ATOM 751 C CA . ARG A 1 95 ? -9.584 -3.012 -7.724 1.00 90.62 95 ARG A CA 1
ATOM 752 C C . ARG A 1 95 ? -8.264 -2.706 -8.434 1.00 90.62 95 ARG A C 1
ATOM 754 O O . ARG A 1 95 ? -7.961 -1.571 -8.806 1.00 90.62 95 ARG A O 1
ATOM 761 N N . LYS A 1 96 ? -7.471 -3.753 -8.661 1.00 85.19 96 LYS A N 1
ATOM 762 C CA . LYS A 1 96 ? -6.216 -3.634 -9.411 1.00 85.19 96 LYS A CA 1
ATOM 763 C C . LYS A 1 96 ? -6.498 -3.059 -10.807 1.00 85.19 96 LYS A C 1
ATOM 765 O O . LYS A 1 96 ? -7.417 -3.506 -11.483 1.00 85.19 96 LYS A O 1
ATOM 770 N N . GLY A 1 97 ? -5.700 -2.078 -11.228 1.00 83.38 97 GLY A N 1
ATOM 771 C CA . GLY A 1 97 ? -5.823 -1.448 -12.549 1.00 83.38 97 GLY A CA 1
ATOM 772 C C . GLY A 1 97 ? -6.942 -0.410 -12.684 1.00 83.38 97 GLY A C 1
ATOM 773 O O . GLY A 1 97 ? -7.130 0.110 -13.781 1.00 83.38 97 GLY A O 1
ATOM 774 N N . THR A 1 98 ? -7.663 -0.091 -11.602 1.00 87.88 98 THR A N 1
ATOM 775 C CA . THR A 1 98 ? -8.698 0.962 -11.587 1.00 87.88 98 THR A CA 1
ATOM 776 C C . THR A 1 98 ? -8.304 2.180 -10.744 1.00 87.88 98 THR A C 1
ATOM 778 O O . THR A 1 98 ? -9.144 3.036 -10.482 1.00 87.88 98 THR A O 1
ATOM 781 N N . ALA A 1 99 ? -7.067 2.220 -10.244 1.00 85.56 99 ALA A N 1
ATOM 782 C CA . ALA A 1 99 ? -6.522 3.337 -9.474 1.00 85.56 99 ALA A CA 1
ATOM 783 C C . ALA A 1 99 ? -5.883 4.396 -10.398 1.00 85.56 99 ALA A C 1
ATOM 785 O O . ALA A 1 99 ? -5.835 4.221 -11.612 1.00 85.56 99 ALA A O 1
ATOM 786 N N . TRP A 1 100 ? -5.389 5.488 -9.813 1.00 89.38 100 TRP A N 1
ATOM 787 C CA . TRP A 1 100 ? -4.860 6.667 -10.522 1.00 89.38 100 TRP A CA 1
ATOM 788 C C . TRP A 1 100 ? -3.327 6.770 -10.528 1.00 89.38 100 TRP A C 1
ATOM 790 O O . TRP A 1 100 ? -2.774 7.713 -11.090 1.00 89.38 100 TRP A O 1
ATOM 800 N N . ALA A 1 101 ? -2.639 5.828 -9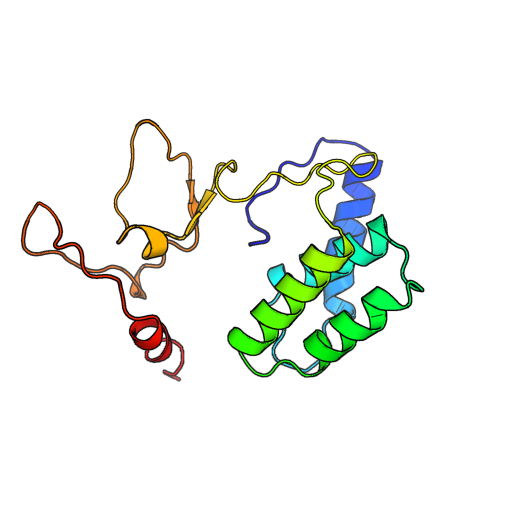.883 1.00 90.38 101 ALA A N 1
ATOM 801 C CA . ALA A 1 101 ? -1.186 5.769 -9.852 1.00 90.38 101 ALA A CA 1
ATOM 802 C C . ALA A 1 101 ? -0.701 4.370 -10.228 1.00 90.38 101 ALA A C 1
ATOM 804 O O . ALA A 1 101 ? -1.301 3.363 -9.838 1.00 90.38 101 ALA A O 1
ATOM 805 N N . ARG A 1 102 ? 0.397 4.311 -10.979 1.00 88.38 102 ARG A N 1
ATOM 806 C CA . ARG A 1 102 ? 1.080 3.061 -11.323 1.00 88.38 102 ARG A CA 1
ATOM 807 C C . ARG A 1 102 ? 2.581 3.266 -11.390 1.00 88.38 102 ARG A C 1
ATOM 809 O O . ARG A 1 102 ? 3.046 4.375 -11.648 1.00 88.38 102 ARG A O 1
ATOM 816 N N . ASP A 1 103 ? 3.324 2.182 -11.229 1.00 85.25 103 ASP A N 1
ATOM 817 C CA . ASP A 1 103 ? 4.755 2.205 -11.487 1.00 85.25 103 ASP A CA 1
ATOM 818 C C . ASP A 1 103 ? 5.046 2.414 -12.978 1.00 85.25 103 ASP A C 1
ATOM 820 O O . ASP A 1 103 ? 4.340 1.916 -13.867 1.00 85.25 103 ASP A O 1
ATOM 824 N N . ASN A 1 104 ? 6.120 3.148 -13.245 1.00 81.31 104 ASN A N 1
ATOM 825 C CA . ASN A 1 104 ? 6.603 3.449 -14.587 1.00 81.31 104 ASN A CA 1
ATOM 826 C C . ASN A 1 104 ? 7.061 2.199 -15.357 1.00 81.31 104 ASN A C 1
ATOM 828 O O . ASN A 1 104 ? 6.740 2.049 -16.539 1.00 81.31 104 ASN A O 1
ATOM 832 N N . TRP A 1 105 ? 7.752 1.272 -14.688 1.00 77.94 105 TRP A N 1
ATOM 833 C CA . TRP A 1 105 ? 8.340 0.080 -15.311 1.00 77.94 105 TRP A CA 1
ATOM 834 C C . TRP A 1 105 ? 7.300 -0.880 -15.915 1.00 77.94 105 TRP A C 1
ATOM 836 O O . TRP A 1 105 ? 7.618 -1.617 -16.842 1.00 77.94 105 TRP A O 1
ATOM 846 N N . ILE A 1 106 ? 6.033 -0.825 -15.477 1.00 80.69 106 ILE A N 1
ATOM 847 C CA . ILE A 1 106 ? 4.947 -1.685 -15.990 1.00 80.69 106 ILE A CA 1
ATOM 848 C C . ILE A 1 106 ? 4.699 -1.472 -17.494 1.00 80.69 106 ILE A C 1
ATOM 850 O O . ILE A 1 106 ? 4.268 -2.392 -18.186 1.00 80.69 106 ILE A O 1
ATOM 854 N N . THR A 1 107 ? 4.959 -0.267 -18.010 1.00 81.12 107 THR A N 1
ATOM 855 C CA . THR A 1 107 ? 4.702 0.091 -19.416 1.00 81.12 107 THR A CA 1
ATOM 856 C C . THR A 1 107 ? 5.929 0.679 -20.103 1.00 81.12 107 THR A C 1
ATOM 858 O O . THR A 1 107 ? 5.786 1.519 -20.992 1.00 81.12 107 THR A O 1
ATOM 861 N N . ASN A 1 108 ? 7.139 0.300 -19.677 1.00 76.88 108 ASN A N 1
ATOM 862 C CA . ASN A 1 108 ? 8.387 0.887 -20.182 1.00 76.88 108 ASN A CA 1
ATOM 863 C C . ASN A 1 108 ? 8.379 2.426 -20.119 1.00 76.88 108 ASN A C 1
ATOM 865 O O . ASN A 1 108 ? 8.899 3.096 -21.011 1.00 76.88 108 ASN A O 1
ATOM 869 N N . SER A 1 109 ? 7.758 2.984 -19.076 1.00 78.75 109 SER A N 1
ATOM 870 C CA . SER A 1 109 ? 7.614 4.425 -18.855 1.00 78.75 109 SER A CA 1
ATOM 871 C C . SER A 1 109 ? 6.783 5.180 -19.905 1.00 78.75 109 SER A C 1
ATOM 873 O O . SER A 1 109 ? 6.767 6.408 -19.897 1.00 78.75 109 SER A O 1
ATOM 875 N N . LEU A 1 110 ? 6.056 4.483 -20.787 1.00 81.12 110 LEU A N 1
ATOM 876 C CA . LEU A 1 110 ? 5.115 5.118 -21.716 1.00 81.12 110 LEU A CA 1
ATOM 877 C C . LEU A 1 110 ? 3.957 5.758 -20.953 1.00 81.12 110 LEU A C 1
ATOM 879 O O . LEU A 1 110 ? 3.389 5.101 -20.084 1.00 81.12 110 LEU A O 1
ATOM 883 N N . TRP A 1 111 ? 3.597 6.992 -21.308 1.00 84.81 111 TRP A N 1
ATOM 884 C CA . TRP A 1 111 ? 2.442 7.717 -20.774 1.00 84.81 111 TRP A CA 1
ATOM 885 C C . TRP A 1 111 ? 1.228 7.568 -21.696 1.00 84.81 111 TRP A C 1
ATOM 887 O O . TRP A 1 111 ? 1.334 7.765 -22.907 1.00 84.81 111 TRP A O 1
ATOM 897 N N . ASN A 1 112 ? 0.068 7.249 -21.129 1.00 87.31 112 ASN A N 1
ATOM 898 C CA . ASN A 1 112 ? -1.216 7.237 -21.813 1.00 87.31 112 ASN A CA 1
ATOM 899 C C . ASN A 1 112 ? -2.019 8.495 -21.421 1.00 87.31 112 ASN A C 1
ATOM 901 O O . ASN A 1 112 ? -2.469 8.578 -20.278 1.00 87.31 112 ASN A O 1
ATOM 905 N N . PRO A 1 113 ? -2.260 9.442 -22.349 1.00 89.56 113 PRO A N 1
ATOM 906 C CA . PRO A 1 113 ? -2.938 10.702 -22.037 1.00 89.56 113 PRO A CA 1
ATOM 907 C C . PRO A 1 113 ? -4.411 10.545 -21.628 1.00 89.56 113 PRO A C 1
ATOM 909 O O . PRO A 1 113 ? -4.967 11.462 -21.035 1.00 89.56 113 PRO A O 1
ATOM 912 N N . GLU A 1 114 ? -5.044 9.409 -21.922 1.00 90.12 114 GLU A N 1
ATOM 913 C CA . GLU A 1 114 ? -6.448 9.144 -21.587 1.00 90.12 114 GLU A CA 1
ATOM 914 C C . GLU A 1 114 ? -6.620 8.422 -20.244 1.00 90.12 114 GLU A C 1
ATOM 916 O O . GLU A 1 114 ? -7.704 8.454 -19.661 1.00 90.12 114 GLU A O 1
ATOM 921 N N . ARG A 1 115 ? -5.582 7.724 -19.759 1.00 86.38 115 ARG A N 1
ATOM 922 C CA . ARG A 1 115 ? -5.684 6.843 -18.579 1.00 86.38 115 ARG A CA 1
ATOM 923 C C . ARG A 1 115 ? -4.742 7.201 -17.441 1.00 86.38 115 ARG A C 1
ATOM 925 O O . ARG A 1 115 ? -5.090 6.942 -16.290 1.00 86.38 115 ARG A O 1
ATOM 932 N N . ASP A 1 116 ? -3.557 7.721 -17.738 1.00 88.56 116 ASP A N 1
ATOM 933 C CA . ASP A 1 116 ? -2.570 8.005 -16.705 1.00 88.56 116 ASP A CA 1
ATOM 934 C C . ASP A 1 116 ? -2.863 9.344 -16.029 1.00 88.56 116 ASP A C 1
ATOM 936 O O . ASP A 1 116 ? -3.121 10.356 -16.676 1.00 88.56 116 ASP A O 1
ATOM 940 N N . PHE A 1 117 ? -2.801 9.335 -14.699 1.00 90.44 117 PHE A N 1
ATOM 941 C CA . PHE A 1 117 ? -2.902 10.535 -13.872 1.00 90.44 117 PHE A CA 1
ATOM 942 C C . PHE A 1 117 ? -1.604 10.790 -13.099 1.00 90.44 117 PHE A C 1
ATOM 944 O O . PHE A 1 117 ? -1.143 11.925 -13.020 1.00 90.44 117 PHE A O 1
ATOM 951 N N . MET A 1 118 ? -0.978 9.737 -12.564 1.00 89.44 118 MET A N 1
ATOM 952 C CA . MET A 1 118 ? 0.295 9.826 -11.849 1.00 89.44 118 MET A CA 1
ATOM 953 C C . MET A 1 118 ? 1.172 8.593 -12.110 1.00 89.44 118 MET A C 1
ATOM 955 O O . MET A 1 118 ? 0.709 7.454 -12.033 1.00 89.44 118 MET A O 1
ATOM 959 N N . MET A 1 119 ? 2.465 8.815 -12.355 1.00 87.69 119 MET A N 1
ATOM 960 C CA . MET A 1 119 ? 3.483 7.761 -12.331 1.00 87.69 119 MET A CA 1
ATOM 961 C C . MET A 1 119 ? 4.195 7.758 -10.978 1.00 87.69 119 MET A C 1
ATOM 963 O O . MET A 1 119 ? 4.697 8.783 -10.524 1.00 87.69 119 MET A O 1
ATOM 967 N N . HIS A 1 120 ? 4.236 6.596 -10.336 1.00 85.50 120 HIS A N 1
ATOM 968 C CA . HIS A 1 120 ? 4.979 6.362 -9.104 1.00 85.50 120 HIS A CA 1
ATOM 969 C C . HIS A 1 120 ? 6.416 5.910 -9.406 1.00 85.50 120 HIS A C 1
ATOM 971 O O . HIS A 1 120 ? 6.706 5.391 -10.487 1.00 85.50 120 HIS A O 1
ATOM 977 N N . ASN A 1 121 ? 7.307 6.102 -8.425 1.00 78.81 121 ASN A N 1
ATOM 978 C CA . ASN A 1 121 ? 8.698 5.651 -8.451 1.00 78.81 121 ASN A CA 1
ATOM 979 C C . ASN A 1 121 ? 9.509 6.193 -9.648 1.00 78.81 121 ASN A C 1
ATOM 981 O O . ASN A 1 121 ? 10.380 5.515 -10.187 1.00 78.81 121 ASN A O 1
ATOM 985 N N . TRP A 1 122 ? 9.249 7.439 -10.056 1.00 80.50 122 TRP A N 1
ATOM 986 C CA . TRP A 1 122 ? 10.033 8.104 -11.098 1.00 80.50 122 TRP A CA 1
ATOM 987 C C . TRP A 1 122 ? 11.379 8.593 -10.543 1.00 80.50 122 TRP A C 1
ATOM 989 O O . TRP A 1 122 ? 11.482 9.682 -9.980 1.00 80.50 122 TRP A O 1
ATOM 999 N N . LYS A 1 123 ? 12.411 7.754 -10.656 1.00 80.06 123 LYS A N 1
ATOM 1000 C CA . LYS A 1 123 ? 13.748 7.990 -10.090 1.00 80.06 123 LYS A CA 1
ATOM 1001 C C . LYS A 1 123 ? 14.759 8.319 -11.188 1.00 80.06 123 LYS A C 1
ATOM 1003 O O . LYS A 1 123 ? 14.828 7.600 -12.180 1.00 80.06 123 LYS A O 1
ATOM 1008 N N . LEU A 1 124 ? 15.587 9.351 -10.977 1.00 81.50 124 LEU A N 1
ATOM 1009 C CA . LEU A 1 124 ? 16.642 9.743 -11.928 1.00 81.50 124 LEU A CA 1
ATOM 1010 C C . LEU A 1 124 ? 17.587 8.581 -12.300 1.00 81.50 124 LEU A C 1
ATOM 1012 O O . LEU A 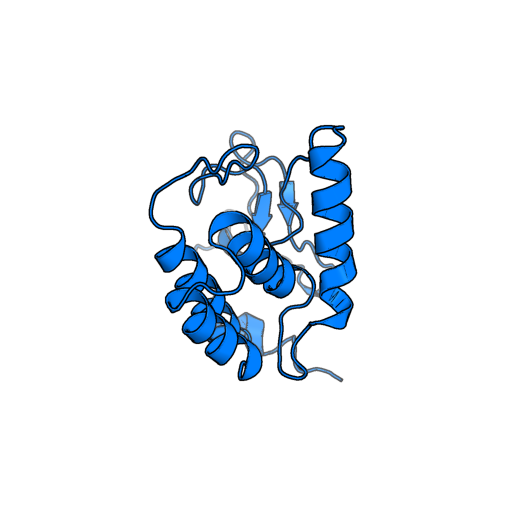1 124 ? 17.824 8.409 -13.494 1.00 81.50 124 LEU A O 1
ATOM 1016 N N . PRO A 1 125 ? 18.067 7.743 -11.353 1.00 80.06 125 PRO A N 1
ATOM 1017 C CA . PRO A 1 125 ? 18.941 6.616 -11.697 1.00 80.06 125 PRO A CA 1
ATOM 1018 C C . PRO A 1 125 ? 18.291 5.553 -12.592 1.00 80.06 125 PRO A C 1
ATOM 1020 O O . PRO A 1 125 ? 18.998 4.841 -13.284 1.00 80.06 125 PRO A O 1
ATOM 1023 N N . GLN A 1 126 ? 16.957 5.465 -12.614 1.00 73.75 126 GLN A N 1
ATOM 1024 C CA . GLN A 1 126 ? 16.206 4.456 -13.376 1.00 73.75 126 GLN A CA 1
ATOM 1025 C C . GLN A 1 126 ? 15.761 4.974 -14.755 1.00 73.75 126 GLN A C 1
ATOM 1027 O O . GLN A 1 126 ? 14.975 4.324 -15.451 1.00 73.75 126 GLN A O 1
ATOM 1032 N N . MET A 1 127 ? 16.196 6.176 -15.148 1.00 73.12 127 MET A N 1
ATOM 1033 C CA . MET A 1 127 ? 15.844 6.748 -16.443 1.00 73.12 127 MET A CA 1
ATOM 1034 C C . MET A 1 127 ? 16.598 6.036 -17.563 1.00 73.12 127 MET A C 1
ATOM 1036 O O . MET A 1 127 ? 17.824 6.054 -17.619 1.00 73.12 127 MET A O 1
ATOM 1040 N N . MET A 1 128 ? 15.848 5.465 -18.504 1.00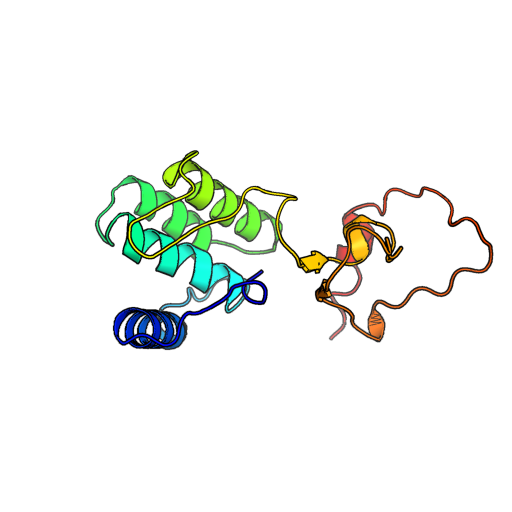 71.69 128 MET A N 1
ATOM 1041 C CA . MET A 1 128 ? 16.411 4.895 -19.724 1.00 71.69 128 MET A CA 1
ATOM 1042 C C . MET A 1 128 ? 16.258 5.864 -20.893 1.00 71.69 128 MET A C 1
ATOM 1044 O O . MET A 1 128 ? 15.171 6.387 -21.144 1.00 71.69 128 MET A O 1
ATOM 1048 N N . THR A 1 129 ? 17.339 6.056 -21.648 1.00 71.19 129 THR A N 1
ATOM 1049 C CA . THR A 1 129 ? 17.314 6.813 -22.903 1.00 71.19 129 THR A CA 1
ATOM 1050 C C . THR A 1 129 ? 17.034 5.866 -24.061 1.00 71.19 129 THR A C 1
ATOM 1052 O O . THR A 1 129 ? 17.822 4.963 -24.347 1.00 71.19 129 THR A O 1
ATOM 1055 N N . TYR A 1 130 ? 15.927 6.087 -24.764 1.00 70.06 130 TYR A N 1
ATOM 1056 C CA . TYR A 1 130 ? 15.577 5.310 -25.949 1.00 70.06 130 TYR A CA 1
ATOM 1057 C C . TYR A 1 130 ? 16.076 6.001 -27.219 1.00 70.06 130 TYR A C 1
ATOM 1059 O O . TYR A 1 130 ? 15.908 7.205 -27.388 1.00 70.06 130 TYR A O 1
ATOM 1067 N N . LYS A 1 131 ? 16.685 5.229 -28.127 1.00 73.75 131 LYS A N 1
ATOM 1068 C CA . LYS A 1 131 ? 17.244 5.746 -29.391 1.00 73.75 131 LYS A CA 1
ATOM 1069 C C . LYS A 1 131 ? 16.227 5.817 -30.538 1.00 73.75 131 LYS A C 1
ATOM 1071 O O . LYS A 1 131 ? 16.496 6.484 -31.531 1.00 73.75 131 LYS A O 1
ATOM 1076 N N . HIS A 1 132 ? 15.084 5.135 -30.418 1.00 73.12 132 HIS A N 1
ATOM 1077 C CA . HIS A 1 132 ? 14.080 5.013 -31.480 1.00 73.12 132 HIS A CA 1
ATOM 1078 C C . HIS A 1 132 ? 12.650 5.024 -30.923 1.00 73.12 132 HIS A C 1
ATOM 1080 O O . HIS A 1 132 ? 12.413 4.573 -29.802 1.00 73.12 132 HIS A O 1
ATOM 1086 N N . ILE A 1 133 ? 11.711 5.499 -31.745 1.00 64.38 133 ILE A N 1
ATOM 1087 C CA . ILE A 1 133 ? 10.258 5.401 -31.551 1.00 64.38 133 ILE A CA 1
ATOM 1088 C C . ILE A 1 133 ? 9.632 4.667 -32.758 1.00 64.38 133 ILE A C 1
ATOM 1090 O O . ILE A 1 133 ? 10.081 4.908 -33.881 1.00 64.38 133 ILE A O 1
ATOM 1094 N N . PRO A 1 134 ? 8.616 3.798 -32.569 1.00 67.81 134 PRO A N 1
ATOM 1095 C CA . PRO A 1 134 ? 8.012 3.415 -31.290 1.00 67.81 134 PRO A CA 1
ATOM 1096 C C . PRO A 1 134 ? 8.955 2.549 -30.441 1.00 67.81 134 PRO A C 1
ATOM 1098 O O . PRO A 1 134 ? 9.821 1.853 -30.972 1.00 67.81 134 PRO A O 1
ATOM 1101 N N . LEU A 1 135 ? 8.804 2.614 -29.112 1.00 64.81 135 LEU A N 1
ATOM 1102 C CA . LEU A 1 135 ? 9.626 1.813 -28.204 1.00 64.81 135 LEU A CA 1
ATOM 1103 C C . LEU A 1 135 ? 9.436 0.321 -28.510 1.00 64.81 135 LEU A C 1
ATOM 1105 O O . LEU A 1 135 ? 8.291 -0.119 -28.648 1.00 64.81 135 LEU A O 1
ATOM 1109 N N . PRO A 1 136 ? 10.517 -0.474 -28.590 1.00 65.44 136 PRO A N 1
ATOM 1110 C CA . PRO A 1 136 ? 10.378 -1.908 -28.767 1.00 65.44 136 PRO A CA 1
ATOM 1111 C C . PRO A 1 136 ? 9.610 -2.489 -27.574 1.00 65.44 136 PRO A C 1
ATOM 1113 O O . PRO A 1 136 ? 9.881 -2.147 -26.419 1.00 65.44 136 PRO A O 1
ATOM 1116 N N . TYR A 1 137 ? 8.646 -3.372 -27.849 1.00 55.84 137 TYR A N 1
ATOM 1117 C CA . TYR A 1 137 ? 7.948 -4.132 -26.814 1.00 55.84 137 TYR A CA 1
ATOM 1118 C C . TYR A 1 137 ? 8.910 -5.171 -26.234 1.00 55.84 137 TYR A C 1
ATOM 1120 O O . TYR A 1 137 ? 8.912 -6.341 -26.607 1.00 55.84 137 TYR A O 1
ATOM 1128 N N . VAL A 1 138 ? 9.795 -4.718 -25.354 1.00 57.31 138 VAL A N 1
ATOM 1129 C CA . VAL A 1 138 ? 10.628 -5.586 -24.535 1.00 57.31 138 VAL A CA 1
ATOM 1130 C C . VAL A 1 138 ? 9.906 -5.707 -23.205 1.00 57.31 138 VAL A C 1
ATOM 1132 O O . VAL A 1 138 ? 9.774 -4.717 -22.483 1.00 57.31 138 VAL A O 1
ATOM 1135 N N . LEU A 1 139 ? 9.403 -6.902 -22.891 1.00 48.59 139 LEU A N 1
ATOM 1136 C CA . LEU A 1 139 ? 9.032 -7.237 -21.520 1.00 48.59 139 LEU A CA 1
ATOM 1137 C C . LEU A 1 139 ? 10.312 -7.093 -20.697 1.00 48.59 139 LEU A C 1
ATOM 1139 O O . LEU A 1 139 ? 11.221 -7.912 -20.839 1.00 48.59 139 LEU A O 1
ATOM 1143 N N . GLN A 1 140 ? 10.427 -6.024 -19.905 1.00 53.41 140 GLN A N 1
ATOM 1144 C CA . GLN A 1 140 ? 11.561 -5.877 -19.003 1.00 53.41 140 GLN A CA 1
ATOM 1145 C C . GLN A 1 140 ? 11.606 -7.116 -18.113 1.00 53.41 140 GLN A C 1
ATOM 1147 O O . GLN A 1 140 ? 10.684 -7.401 -17.346 1.00 53.41 140 GLN A O 1
ATOM 1152 N N . ASN A 1 141 ? 12.667 -7.899 -18.283 1.00 42.41 141 ASN A N 1
ATOM 1153 C CA . ASN A 1 141 ? 12.913 -9.081 -17.484 1.00 42.41 141 ASN A CA 1
ATOM 1154 C C . ASN A 1 141 ? 12.991 -8.616 -16.025 1.00 42.41 141 ASN A C 1
ATOM 1156 O O . ASN A 1 141 ? 13.793 -7.733 -15.721 1.00 42.41 141 ASN A O 1
ATOM 1160 N N . LYS A 1 142 ? 12.195 -9.202 -15.120 1.00 46.34 142 LYS A N 1
ATOM 1161 C CA . LYS A 1 142 ? 12.173 -8.843 -13.683 1.00 46.34 142 LYS A CA 1
ATOM 1162 C C . LYS A 1 142 ? 13.576 -8.811 -13.045 1.00 46.34 142 LYS A C 1
ATOM 1164 O O . LYS A 1 142 ? 13.798 -8.113 -12.064 1.00 46.34 142 LYS A O 1
ATOM 1169 N N . ASN A 1 143 ? 14.532 -9.525 -13.641 1.00 39.62 143 ASN A N 1
ATOM 1170 C CA . ASN A 1 143 ? 15.925 -9.595 -13.212 1.00 39.62 143 ASN A CA 1
ATOM 1171 C C . ASN A 1 143 ? 16.769 -8.347 -13.539 1.00 39.62 143 ASN A C 1
ATOM 1173 O O . ASN A 1 143 ? 17.801 -8.165 -12.903 1.00 39.62 143 ASN A O 1
ATOM 1177 N N . ALA A 1 144 ? 16.360 -7.473 -14.466 1.00 41.41 144 ALA A N 1
ATOM 1178 C CA . ALA A 1 144 ? 17.086 -6.225 -14.742 1.00 41.41 144 ALA A CA 1
ATOM 1179 C C . ALA A 1 144 ? 16.972 -5.213 -13.584 1.00 41.41 144 ALA A C 1
ATOM 1181 O O . ALA A 1 144 ? 17.873 -4.410 -13.381 1.00 41.41 144 ALA A O 1
ATOM 1182 N N . LEU A 1 145 ? 15.916 -5.314 -12.767 1.00 42.38 145 LEU A N 1
ATOM 1183 C CA . LEU A 1 145 ? 15.732 -4.509 -11.553 1.00 42.38 145 LEU A CA 1
ATOM 1184 C C . LEU A 1 145 ? 16.464 -5.083 -10.322 1.00 42.38 145 LEU A C 1
ATOM 1186 O O . LEU A 1 145 ? 16.617 -4.375 -9.332 1.00 42.38 145 LEU A O 1
ATOM 1190 N N . ARG A 1 146 ? 16.944 -6.339 -10.369 1.00 40.16 146 ARG A N 1
ATOM 1191 C CA . ARG A 1 146 ? 17.748 -6.946 -9.284 1.00 40.16 146 ARG A CA 1
ATOM 1192 C C . ARG A 1 146 ? 19.194 -6.440 -9.253 1.00 40.16 146 ARG A C 1
ATOM 1194 O O . ARG A 1 146 ? 19.849 -6.578 -8.227 1.00 40.16 146 ARG A O 1
ATOM 1201 N N . VAL A 1 147 ? 19.702 -5.879 -10.353 1.00 37.16 147 VAL A N 1
ATOM 1202 C CA . VAL A 1 147 ? 21.117 -5.481 -10.460 1.00 37.16 147 VAL A CA 1
ATOM 1203 C C . VAL A 1 147 ? 21.381 -4.093 -9.855 1.00 37.16 147 VAL A C 1
ATOM 1205 O O . VAL A 1 147 ? 22.477 -3.855 -9.367 1.00 37.16 147 VAL A O 1
ATOM 1208 N N . GLU A 1 148 ? 20.385 -3.205 -9.781 1.00 39.50 148 GLU A N 1
ATOM 1209 C CA . GLU A 1 148 ? 20.593 -1.813 -9.328 1.00 39.50 148 GLU A CA 1
ATOM 1210 C C . GLU A 1 148 ? 20.276 -1.542 -7.848 1.00 39.50 148 GLU A C 1
ATOM 1212 O O . GLU A 1 148 ? 20.479 -0.430 -7.371 1.00 39.50 148 GLU A O 1
ATOM 1217 N N . GLN A 1 149 ? 19.800 -2.534 -7.089 1.00 42.72 149 GLN A N 1
ATOM 1218 C CA . GLN A 1 149 ? 19.653 -2.406 -5.628 1.00 42.72 149 GLN A CA 1
ATOM 1219 C C . GLN A 1 149 ? 20.881 -2.907 -4.848 1.00 42.72 149 GLN A C 1
ATOM 1221 O O . GLN A 1 149 ? 20.906 -2.792 -3.628 1.00 42.72 149 GLN A O 1
ATOM 1226 N N . ASN A 1 150 ? 21.901 -3.421 -5.547 1.00 35.84 150 ASN A N 1
ATOM 1227 C CA . ASN A 1 150 ? 23.153 -3.928 -4.977 1.00 35.84 150 ASN A CA 1
ATOM 1228 C C . ASN A 1 150 ? 24.368 -3.108 -5.439 1.00 35.84 150 ASN A C 1
ATOM 1230 O O . ASN A 1 150 ? 25.359 -3.661 -5.915 1.00 35.84 150 ASN A O 1
ATOM 1234 N N . THR A 1 151 ? 24.315 -1.789 -5.291 1.00 31.81 151 THR A N 1
ATOM 1235 C CA . THR A 1 151 ? 25.534 -0.969 -5.289 1.00 31.81 151 THR A CA 1
ATOM 1236 C C . THR A 1 151 ? 25.611 -0.203 -3.970 1.00 31.81 151 THR A C 1
ATOM 1238 O O . THR A 1 151 ? 24.565 0.273 -3.528 1.00 31.81 151 THR A O 1
ATOM 1241 N N . PRO A 1 152 ? 26.797 -0.176 -3.330 1.00 37.84 152 PRO A N 1
ATOM 1242 C CA . PRO A 1 152 ? 26.995 0.268 -1.948 1.00 37.84 152 PRO A CA 1
ATOM 1243 C C . PRO A 1 152 ? 26.556 1.709 -1.682 1.00 37.84 152 PRO A C 1
ATOM 1245 O O . PRO A 1 152 ? 26.609 2.533 -2.625 1.00 37.84 152 PRO A O 1
#

Secondary structure (DSSP, 8-state):
--S-----SSHHHHHHHHHHHGGGGG--SS---HHHHHHHHHHHHHHH-TT-HHHHHHHHHHHH--SHHHHHHHHHHHHHHHTT--EETTEE-PPTT-SSEEEGGGGTT---TTT-SEEE---GGGPPPPSSSSPP-----GGGGSSTT---

pLDDT: mean 86.16, std 17.0, range [31.81, 98.56]

Radius of gyration: 17.67 Å; chains: 1; bounding box: 44×32×48 Å

Organism: NCBI:txid53326

Sequence (152 aa):
MAGAYLAKNSNWTKRFLDGFANYEFRLPKSFHGTDNGALHAYLAEVILGSNHDGLDSCLRIYGQSRDFDDLFMYEACIRELLGNSTHFGPIKILRKGTAWARDNWITNSLWNPERDFMMHNWKLPQMMTYKHIPLPYVLQNKNALRVEQNTP